Protein AF-A0A961SWU1-F1 (afdb_monomer_lite)

pLDDT: mean 87.69, std 16.28, range [35.38, 98.38]

Structure (mmCIF, N/CA/C/O backbone):
data_AF-A0A961SWU1-F1
#
_entry.id   AF-A0A961SWU1-F1
#
loop_
_atom_site.group_PDB
_atom_site.id
_atom_site.type_symbol
_atom_site.label_atom_id
_atom_site.label_alt_id
_atom_site.label_comp_id
_atom_site.label_asym_id
_atom_site.label_entity_id
_atom_site.label_seq_id
_atom_site.pdbx_PDB_ins_code
_atom_site.Cartn_x
_atom_site.Cartn_y
_atom_site.Cartn_z
_atom_site.occupancy
_atom_site.B_iso_or_equiv
_atom_site.auth_seq_id
_atom_site.auth_comp_id
_atom_site.auth_asym_id
_atom_site.auth_atom_id
_atom_site.pdbx_PDB_model_num
ATOM 1 N N . ILE A 1 1 ? 4.126 -3.067 0.270 1.00 91.12 1 ILE A N 1
ATOM 2 C CA . ILE A 1 1 ? 4.138 -3.732 -1.060 1.00 91.12 1 ILE A CA 1
ATOM 3 C C . ILE A 1 1 ? 3.753 -2.750 -2.158 1.00 91.12 1 ILE A C 1
ATOM 5 O O . ILE A 1 1 ? 4.607 -2.447 -2.971 1.00 91.12 1 ILE A O 1
ATOM 9 N N . VAL A 1 2 ? 2.541 -2.185 -2.141 1.00 96.06 2 VAL A N 1
ATOM 10 C CA . VAL A 1 2 ? 2.048 -1.255 -3.181 1.00 96.06 2 VAL A CA 1
ATOM 11 C C . VAL A 1 2 ? 2.961 -0.045 -3.378 1.00 96.06 2 VAL A C 1
ATOM 13 O O . VAL A 1 2 ? 3.404 0.193 -4.492 1.00 96.06 2 VAL A O 1
ATOM 16 N N . CYS A 1 3 ? 3.319 0.661 -2.297 1.00 95.31 3 CYS A N 1
ATOM 17 C CA . CYS A 1 3 ? 4.183 1.845 -2.383 1.00 95.31 3 CYS A CA 1
ATOM 18 C C . CYS A 1 3 ? 5.572 1.519 -2.949 1.00 95.31 3 CYS A C 1
ATOM 20 O O . CYS A 1 3 ? 6.079 2.235 -3.802 1.00 95.31 3 CYS A O 1
ATOM 22 N N . VAL A 1 4 ? 6.169 0.405 -2.511 1.00 97.62 4 VAL A N 1
ATOM 23 C CA . VAL A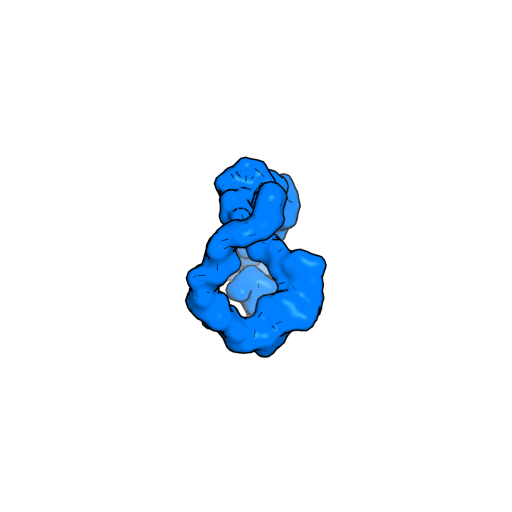 1 4 ? 7.483 -0.046 -2.999 1.00 97.62 4 VAL A CA 1
ATOM 24 C C . VAL A 1 4 ? 7.393 -0.511 -4.457 1.00 97.62 4 VAL A C 1
ATOM 26 O O . VAL A 1 4 ? 8.263 -0.189 -5.259 1.00 97.62 4 VAL A O 1
ATOM 29 N N . GLY A 1 5 ? 6.324 -1.224 -4.820 1.00 96.94 5 GLY A N 1
ATOM 30 C CA . GLY A 1 5 ? 6.085 -1.719 -6.175 1.00 96.94 5 GLY A CA 1
ATOM 31 C C . GLY A 1 5 ? 5.845 -0.594 -7.181 1.00 96.94 5 GLY A C 1
ATOM 32 O O . GLY A 1 5 ? 6.482 -0.581 -8.229 1.00 96.94 5 GLY A O 1
ATOM 33 N N . LEU A 1 6 ? 5.000 0.385 -6.847 1.00 97.06 6 LEU A N 1
ATOM 34 C CA . LEU A 1 6 ? 4.795 1.575 -7.679 1.00 97.06 6 LEU A CA 1
ATOM 35 C C . LEU A 1 6 ? 6.062 2.427 -7.774 1.00 97.06 6 LEU A C 1
ATOM 37 O O . LEU A 1 6 ? 6.393 2.884 -8.863 1.00 97.06 6 LEU A O 1
ATOM 41 N N . GLY A 1 7 ? 6.808 2.584 -6.676 1.00 97.62 7 GLY A N 1
ATOM 42 C CA . GLY A 1 7 ? 8.096 3.282 -6.696 1.00 97.62 7 GLY A CA 1
ATOM 43 C C . GLY A 1 7 ? 9.097 2.628 -7.652 1.00 97.62 7 GLY A C 1
ATOM 44 O O . GLY A 1 7 ? 9.716 3.307 -8.467 1.00 97.62 7 GLY A O 1
ATOM 45 N N . TYR A 1 8 ? 9.206 1.297 -7.617 1.00 97.56 8 TYR A N 1
ATOM 46 C CA . TYR A 1 8 ? 10.037 0.547 -8.558 1.00 97.56 8 TYR A CA 1
ATOM 47 C C . TYR A 1 8 ? 9.555 0.697 -10.006 1.00 97.56 8 TYR A C 1
ATOM 49 O O . TYR A 1 8 ? 10.362 0.994 -10.887 1.00 97.56 8 TYR A O 1
ATOM 57 N N . LEU A 1 9 ? 8.259 0.504 -10.269 1.00 97.31 9 LEU A N 1
ATOM 58 C CA . LEU A 1 9 ? 7.705 0.573 -11.624 1.00 97.31 9 LEU A CA 1
ATOM 59 C C . LEU A 1 9 ? 7.763 1.985 -12.217 1.00 97.31 9 LEU A C 1
ATOM 61 O O . LEU A 1 9 ? 7.938 2.114 -13.423 1.00 97.31 9 LEU A O 1
ATOM 65 N N . GLY A 1 10 ? 7.712 3.030 -11.389 1.00 95.81 10 GLY A N 1
ATOM 66 C CA . GLY A 1 10 ? 7.914 4.414 -11.823 1.00 95.81 10 GLY A CA 1
ATOM 67 C C . GLY A 1 10 ? 9.319 4.692 -12.368 1.00 95.81 10 GLY A C 1
ATOM 68 O O . GLY A 1 10 ? 9.499 5.635 -13.130 1.00 95.81 10 GLY A O 1
ATOM 69 N N . SER A 1 11 ? 10.309 3.858 -12.026 1.00 96.75 11 SER A N 1
ATOM 70 C CA . SER A 1 11 ? 11.670 3.937 -12.580 1.00 96.75 11 SER A CA 1
ATOM 71 C C . SER A 1 11 ? 11.858 3.158 -13.890 1.00 96.75 11 SER A C 1
ATOM 73 O O . SER A 1 11 ? 12.950 3.166 -14.460 1.00 96.75 11 SER A O 1
ATOM 75 N N . ARG A 1 12 ? 10.831 2.434 -14.357 1.00 97.06 12 ARG A N 1
ATOM 76 C CA . ARG A 1 12 ? 10.903 1.580 -15.550 1.00 97.06 12 ARG A CA 1
ATOM 77 C C . ARG A 1 12 ? 10.359 2.310 -16.782 1.00 97.06 12 ARG A C 1
ATOM 79 O O . ARG A 1 12 ? 9.458 3.135 -16.641 1.00 97.06 12 ARG A O 1
ATOM 86 N N . PRO A 1 13 ? 10.876 2.013 -17.991 1.00 95.8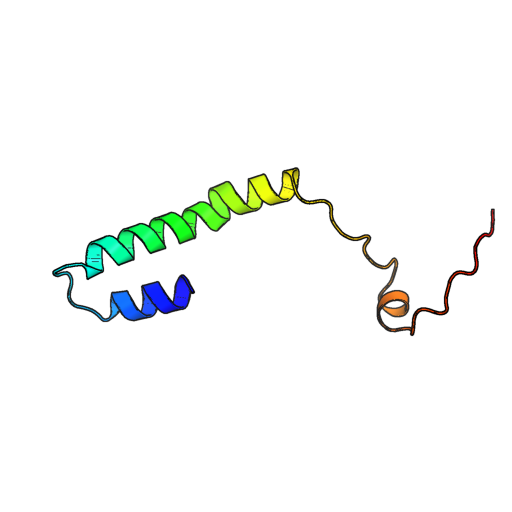1 13 PRO A N 1
ATOM 87 C CA . PRO A 1 13 ? 10.299 2.540 -19.224 1.00 95.81 13 PRO A CA 1
ATOM 88 C C . PRO A 1 13 ? 8.841 2.085 -19.374 1.00 95.81 13 PRO A C 1
ATOM 90 O O . PRO A 1 13 ? 8.472 0.995 -18.928 1.00 95.81 13 PRO A O 1
ATOM 93 N N . ALA A 1 14 ? 8.015 2.918 -20.010 1.00 94.69 14 ALA A N 1
ATOM 94 C CA . ALA A 1 14 ? 6.583 2.682 -20.203 1.00 94.69 14 ALA A CA 1
ATOM 95 C C . ALA A 1 14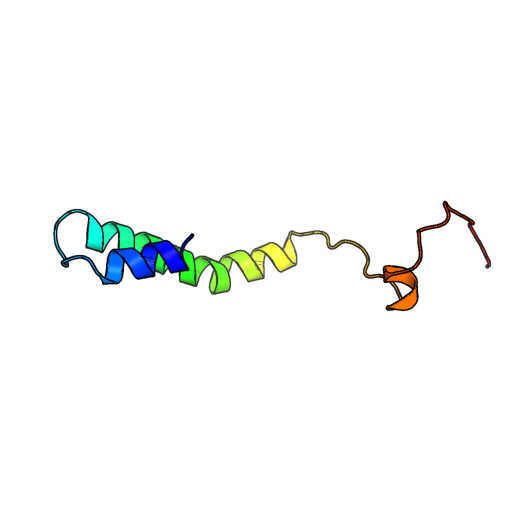 ? 6.301 1.657 -21.322 1.00 94.69 14 ALA A C 1
ATOM 97 O O . ALA A 1 14 ? 5.525 1.907 -22.240 1.00 94.69 14 ALA A O 1
ATOM 98 N N . GLU A 1 15 ? 6.947 0.498 -21.243 1.00 95.69 15 GLU A N 1
ATOM 99 C CA . GLU A 1 15 ? 6.940 -0.546 -22.264 1.00 95.69 15 GLU A CA 1
ATOM 100 C C . GLU A 1 15 ? 6.719 -1.928 -21.637 1.00 95.69 15 GLU A C 1
ATOM 102 O O . GLU A 1 15 ? 6.918 -2.146 -20.437 1.00 95.69 15 GLU A O 1
ATOM 107 N N . GLY A 1 16 ? 6.301 -2.889 -22.463 1.00 94.94 16 GLY A N 1
ATOM 108 C CA . GLY A 1 16 ? 6.076 -4.264 -22.030 1.00 94.94 16 GLY A CA 1
ATOM 109 C C . GLY A 1 16 ? 5.024 -4.369 -20.922 1.00 94.94 16 GLY A C 1
ATOM 110 O O . GLY A 1 16 ? 3.944 -3.789 -21.010 1.00 94.94 16 GLY A O 1
ATOM 111 N N . ILE A 1 17 ? 5.331 -5.135 -19.873 1.00 96.69 17 ILE A N 1
ATOM 112 C CA . ILE A 1 17 ? 4.381 -5.448 -18.794 1.00 96.69 17 ILE A CA 1
ATOM 113 C C . ILE A 1 17 ? 4.313 -4.368 -17.699 1.00 96.69 17 ILE A C 1
ATOM 115 O O . ILE A 1 17 ? 3.402 -4.386 -16.868 1.00 96.69 17 ILE A O 1
ATOM 119 N N . TYR A 1 18 ? 5.252 -3.415 -17.674 1.00 96.19 18 TYR A N 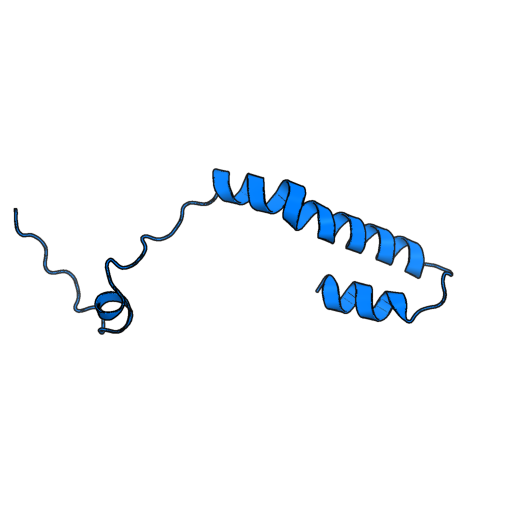1
ATOM 120 C CA . TYR A 1 18 ? 5.359 -2.443 -16.581 1.00 96.19 18 TYR A CA 1
ATOM 121 C C . TYR A 1 18 ? 4.132 -1.522 -16.452 1.00 96.19 18 TYR A C 1
ATOM 123 O O . TYR A 1 18 ? 3.635 -1.399 -15.332 1.00 96.19 18 TYR A O 1
ATOM 131 N N . PRO A 1 19 ? 3.565 -0.944 -17.534 1.00 97.19 19 PRO A N 1
ATOM 132 C CA . PRO A 1 19 ? 2.368 -0.104 -17.429 1.00 97.19 19 PRO A CA 1
ATOM 133 C C . PRO A 1 19 ? 1.152 -0.854 -16.878 1.00 97.19 19 PRO A C 1
ATOM 135 O O . PRO A 1 19 ? 0.403 -0.315 -16.064 1.00 97.19 19 PRO A O 1
ATOM 138 N N . PHE A 1 20 ? 0.980 -2.119 -17.272 1.00 97.88 20 PHE A N 1
ATOM 139 C CA . PHE A 1 20 ? -0.115 -2.954 -16.785 1.00 97.88 20 PHE A CA 1
ATOM 140 C C . PHE A 1 20 ? 0.010 -3.224 -15.280 1.00 97.88 20 PHE A C 1
ATOM 142 O O . PHE A 1 20 ? -0.951 -3.038 -14.534 1.00 97.88 20 PHE A O 1
ATOM 149 N N . LEU A 1 21 ? 1.206 -3.590 -14.807 1.00 97.50 21 LEU A N 1
ATOM 150 C CA . LEU A 1 21 ? 1.456 -3.787 -13.374 1.00 97.50 21 LEU A CA 1
ATOM 151 C C . LEU A 1 21 ? 1.265 -2.489 -12.578 1.00 97.50 21 LEU A C 1
ATOM 153 O O . LEU A 1 21 ? 0.679 -2.517 -11.493 1.00 97.50 21 LEU A O 1
ATOM 157 N N . SER A 1 22 ? 1.703 -1.351 -13.126 1.00 97.25 22 SER A N 1
ATOM 158 C CA . SER A 1 22 ? 1.504 -0.033 -12.514 1.00 97.25 22 SER A CA 1
ATOM 159 C C . SER A 1 22 ? 0.023 0.296 -12.369 1.00 97.25 22 SER A C 1
ATOM 161 O O . SER A 1 22 ? -0.394 0.787 -11.319 1.00 97.25 22 SER A O 1
ATOM 163 N N . LEU A 1 23 ? -0.789 -0.018 -13.381 1.00 97.94 23 LEU A N 1
ATOM 164 C CA . LEU A 1 23 ? -2.233 0.190 -13.338 1.00 97.94 23 LEU A CA 1
ATOM 165 C C . LEU A 1 23 ? -2.889 -0.664 -12.248 1.00 97.94 23 LEU A C 1
ATOM 167 O O . LEU A 1 23 ? -3.644 -0.134 -11.434 1.00 97.94 23 LEU A O 1
ATOM 171 N N . VAL A 1 24 ? -2.564 -1.958 -12.180 1.00 98.19 24 VAL A N 1
ATOM 172 C CA . VAL A 1 24 ? -3.115 -2.869 -11.162 1.00 98.19 24 VAL A CA 1
ATOM 173 C C . VAL A 1 24 ? -2.772 -2.388 -9.750 1.00 98.19 24 VAL A C 1
ATOM 175 O O . VAL A 1 24 ? -3.653 -2.311 -8.891 1.00 98.19 24 VAL A O 1
ATOM 178 N N . LEU A 1 25 ? -1.515 -2.009 -9.504 1.00 98.00 25 LEU A N 1
ATOM 179 C CA . LEU A 1 25 ? -1.100 -1.494 -8.197 1.00 98.00 25 LEU A CA 1
ATOM 180 C C . LEU A 1 25 ? -1.739 -0.140 -7.865 1.00 98.00 25 LEU A C 1
ATOM 182 O O . LEU A 1 25 ? -2.061 0.101 -6.703 1.00 98.00 25 LEU A O 1
ATOM 186 N N . THR A 1 26 ? -1.959 0.720 -8.861 1.00 97.88 26 THR A N 1
ATOM 187 C CA . THR A 1 26 ? -2.652 2.005 -8.676 1.00 97.88 26 THR A CA 1
ATOM 188 C C . THR A 1 26 ? -4.118 1.789 -8.313 1.00 97.88 26 THR A C 1
ATOM 190 O O . THR A 1 26 ? -4.607 2.386 -7.355 1.00 97.88 26 THR A O 1
ATOM 193 N N . ILE A 1 27 ? -4.812 0.886 -9.012 1.00 98.38 27 ILE A N 1
ATOM 194 C CA . ILE A 1 27 ? -6.191 0.516 -8.672 1.00 98.38 27 ILE A CA 1
ATOM 195 C C . ILE A 1 27 ? -6.244 -0.026 -7.246 1.00 98.38 27 ILE A C 1
ATOM 197 O O . ILE A 1 27 ? -7.075 0.413 -6.457 1.00 98.38 27 ILE A O 1
ATOM 201 N N . TYR A 1 28 ? -5.330 -0.928 -6.885 1.00 98.06 28 TYR A N 1
ATOM 202 C CA . TYR A 1 28 ? -5.290 -1.486 -5.537 1.00 98.06 28 TYR A CA 1
ATOM 203 C C . TYR A 1 28 ? -4.985 -0.423 -4.464 1.00 98.06 28 TYR A C 1
ATOM 205 O O . TYR A 1 28 ? -5.569 -0.469 -3.382 1.00 98.06 28 TYR A O 1
ATOM 213 N N . TYR A 1 29 ? -4.132 0.565 -4.760 1.00 98.12 29 TYR A N 1
ATOM 214 C CA . TYR A 1 29 ? -3.868 1.692 -3.859 1.00 98.12 29 TYR A CA 1
ATOM 215 C C . TYR A 1 29 ? -5.155 2.452 -3.518 1.00 98.12 29 TYR A C 1
ATOM 217 O O . TYR A 1 29 ? -5.473 2.627 -2.344 1.00 98.12 29 TYR A O 1
ATOM 225 N N . PHE A 1 30 ? -5.930 2.852 -4.530 1.00 98.12 30 PHE A N 1
ATOM 226 C CA . PHE A 1 30 ? -7.188 3.570 -4.306 1.00 98.12 30 PHE A CA 1
ATOM 227 C C . PHE A 1 30 ? -8.284 2.677 -3.727 1.00 98.12 30 PHE A C 1
ATOM 229 O O . PHE A 1 30 ? -9.009 3.113 -2.834 1.00 98.12 30 PHE A O 1
ATOM 236 N N . ALA A 1 31 ? -8.378 1.421 -4.170 1.00 98.12 31 ALA A N 1
ATOM 237 C CA . ALA A 1 31 ? -9.315 0.454 -3.612 1.00 98.12 31 ALA A CA 1
ATOM 238 C C . ALA A 1 31 ? -9.099 0.274 -2.105 1.00 98.12 31 ALA A C 1
ATOM 240 O O . ALA A 1 31 ? -10.076 0.139 -1.372 1.00 98.12 31 ALA A O 1
ATOM 241 N N . HIS A 1 32 ? -7.853 0.340 -1.620 1.00 96.75 32 HIS A N 1
ATOM 242 C CA . HIS A 1 32 ? -7.575 0.253 -0.191 1.00 96.75 32 HIS A CA 1
ATOM 243 C C . HIS A 1 32 ? -8.303 1.337 0.613 1.00 96.75 32 HIS A C 1
ATOM 245 O O . HIS A 1 32 ? -9.019 1.018 1.557 1.00 96.75 32 HIS A O 1
ATOM 251 N N . PHE A 1 33 ? -8.191 2.601 0.209 1.00 96.19 33 PHE A N 1
ATOM 252 C CA . PHE A 1 33 ? -8.800 3.711 0.945 1.00 96.19 33 PHE A CA 1
ATOM 253 C C . PHE A 1 33 ? -10.297 3.870 0.678 1.00 96.19 33 PHE A C 1
ATOM 255 O O . PHE A 1 33 ? -11.051 4.164 1.600 1.00 96.19 33 PHE A O 1
ATOM 262 N N . LEU A 1 34 ? -10.728 3.685 -0.570 1.00 97.56 34 LEU A N 1
ATOM 263 C CA . LEU A 1 34 ? -12.106 3.961 -0.981 1.00 97.56 34 LEU A CA 1
ATOM 264 C C . LEU A 1 34 ? -13.058 2.789 -0.730 1.00 97.56 34 LEU A C 1
ATOM 266 O O . LEU A 1 34 ? -14.258 3.008 -0.602 1.00 97.56 34 LEU A O 1
ATOM 270 N N . VAL A 1 35 ? -12.546 1.556 -0.685 1.00 97.12 35 VAL A N 1
ATOM 271 C CA . VAL A 1 35 ? -13.373 0.344 -0.586 1.00 97.12 35 VAL A CA 1
ATOM 272 C C . VAL A 1 35 ? -12.976 -0.501 0.619 1.00 97.12 35 VAL A C 1
ATOM 274 O O . VAL A 1 35 ? -13.821 -0.779 1.464 1.00 97.12 35 VAL A O 1
ATOM 277 N N . ILE A 1 36 ? -11.703 -0.889 0.740 1.00 96.88 36 ILE A N 1
ATOM 278 C CA . ILE A 1 36 ? -11.266 -1.838 1.774 1.00 96.88 36 ILE A CA 1
ATOM 279 C C . ILE A 1 36 ? -11.424 -1.233 3.170 1.00 96.88 36 ILE A C 1
ATOM 281 O O . ILE A 1 36 ? -12.016 -1.885 4.020 1.00 96.88 36 ILE A O 1
ATOM 285 N N . LEU A 1 37 ? -10.950 -0.007 3.420 1.00 96.06 37 LEU A N 1
ATOM 286 C CA . LEU A 1 37 ? -11.069 0.620 4.743 1.00 96.06 37 LEU A CA 1
ATOM 287 C C . LEU A 1 37 ? -12.533 0.831 5.187 1.00 96.06 37 LEU A C 1
ATOM 289 O O . LEU A 1 37 ? -12.844 0.443 6.314 1.00 96.06 37 LEU A O 1
ATOM 293 N N . PRO A 1 38 ? -13.453 1.362 4.352 1.00 95.19 38 PRO A N 1
ATOM 294 C CA . PRO A 1 38 ? -14.869 1.455 4.714 1.00 95.19 38 PRO A CA 1
ATOM 295 C C . PRO A 1 38 ? -15.508 0.098 5.020 1.00 95.19 38 PRO A C 1
ATOM 297 O O . PRO A 1 38 ? -16.204 -0.046 6.022 1.00 95.19 38 PRO A O 1
ATOM 300 N N . VAL A 1 39 ? -15.241 -0.912 4.186 1.00 97.00 39 VAL A N 1
ATOM 301 C CA . VAL A 1 39 ? -15.792 -2.261 4.375 1.00 97.00 39 VAL A CA 1
ATOM 302 C C . VAL A 1 39 ? -15.223 -2.911 5.635 1.00 97.00 39 VAL A C 1
ATOM 304 O O . VAL A 1 39 ? -15.970 -3.495 6.418 1.00 97.00 39 VAL A O 1
ATOM 307 N N . LEU A 1 40 ? -13.918 -2.785 5.871 1.00 95.25 40 LEU A N 1
ATOM 308 C CA . LEU A 1 40 ? -13.262 -3.345 7.048 1.00 95.25 40 LEU A CA 1
ATOM 309 C C . LEU A 1 40 ? -13.796 -2.711 8.337 1.00 95.25 40 LEU A C 1
ATOM 311 O O . LEU A 1 40 ? -14.061 -3.432 9.293 1.00 95.25 40 LEU A O 1
ATOM 315 N N . GLY A 1 41 ? -14.058 -1.401 8.338 1.00 91.12 41 GLY A N 1
ATOM 316 C CA . GLY A 1 41 ? -14.687 -0.713 9.469 1.00 91.12 41 GLY A CA 1
ATOM 317 C C . GLY A 1 41 ? -16.092 -1.222 9.815 1.00 91.12 41 GLY A C 1
ATOM 318 O O . GLY A 1 41 ? -16.510 -1.112 10.965 1.00 91.12 41 GLY A O 1
ATOM 319 N N . TRP A 1 42 ? -16.818 -1.800 8.853 1.00 92.50 42 TRP A N 1
ATOM 320 C CA . TRP A 1 42 ? -18.119 -2.433 9.100 1.00 92.50 42 TRP A CA 1
ATOM 321 C C . TRP A 1 42 ? -18.025 -3.905 9.499 1.00 92.50 42 TRP A C 1
ATOM 323 O O . TRP A 1 42 ? -18.877 -4.388 10.241 1.00 92.50 42 TRP A O 1
ATOM 333 N N . VAL A 1 43 ? -17.030 -4.630 8.989 1.00 94.31 43 VAL A N 1
ATOM 334 C CA . VAL A 1 43 ? -16.944 -6.091 9.139 1.00 94.31 43 VAL A CA 1
ATOM 335 C C . VAL A 1 43 ? -16.059 -6.508 10.318 1.00 94.31 43 VAL A C 1
ATOM 337 O O . VAL A 1 43 ? -16.296 -7.553 10.927 1.00 94.31 43 VAL A O 1
ATOM 340 N N . GLU A 1 44 ? -15.033 -5.730 10.658 1.00 92.31 44 GLU A N 1
ATOM 341 C CA . GLU A 1 44 ? -14.032 -6.135 11.642 1.00 92.31 44 GLU A CA 1
ATOM 342 C C . GLU A 1 44 ? -14.477 -5.850 13.083 1.00 92.31 44 GLU A C 1
ATOM 344 O O . GLU A 1 44 ? -14.799 -4.726 13.468 1.00 92.31 44 GLU A O 1
ATOM 349 N N . LYS A 1 45 ? -14.448 -6.890 13.926 1.00 88.50 45 LYS A N 1
ATOM 350 C CA . LYS A 1 45 ? -14.695 -6.757 15.363 1.00 88.50 45 LYS A CA 1
ATOM 351 C C . LYS A 1 45 ? -13.416 -6.289 16.055 1.00 88.50 45 LYS A C 1
ATOM 353 O O . LYS A 1 45 ? -12.449 -7.045 16.160 1.00 88.50 45 LYS A O 1
ATOM 358 N N . THR A 1 46 ? -13.417 -5.056 16.552 1.00 87.62 46 THR A N 1
ATOM 359 C CA . THR A 1 46 ? -12.259 -4.482 17.242 1.00 87.62 46 THR A CA 1
ATOM 360 C C . THR A 1 46 ? -12.011 -5.162 18.590 1.00 87.62 46 THR A C 1
ATOM 362 O O . THR A 1 46 ? -12.929 -5.607 19.285 1.00 87.62 46 THR A O 1
ATOM 365 N N . LYS A 1 47 ? -10.735 -5.258 18.975 1.00 86.94 47 LYS A N 1
ATOM 366 C CA . LYS A 1 47 ? -10.364 -5.637 20.343 1.00 86.94 47 LYS A CA 1
ATOM 367 C C . LYS A 1 47 ? -10.739 -4.488 21.286 1.00 86.94 47 LYS A C 1
ATOM 369 O O . LYS A 1 47 ? -10.598 -3.332 20.886 1.00 86.94 47 LYS A O 1
ATOM 374 N N . PRO A 1 48 ? -11.179 -4.776 22.523 1.00 85.88 48 PRO A N 1
ATOM 375 C CA . PRO A 1 48 ? -11.467 -3.724 23.487 1.00 85.88 48 PRO A CA 1
ATOM 376 C C . PRO A 1 48 ? -10.204 -2.894 23.728 1.00 85.88 48 PRO A C 1
ATOM 378 O O . PRO A 1 48 ? -9.134 -3.450 23.995 1.00 85.88 48 PRO A O 1
ATOM 381 N N . LEU A 1 49 ? -10.332 -1.571 23.610 1.00 87.25 49 LEU A N 1
ATOM 382 C CA . LEU A 1 49 ? -9.264 -0.661 24.002 1.00 87.25 49 LEU A CA 1
ATOM 383 C C . LEU A 1 49 ? -9.068 -0.741 25.527 1.00 87.25 49 LEU A C 1
ATOM 385 O O . LEU A 1 49 ? -10.055 -0.871 26.256 1.00 87.25 49 LEU A O 1
ATOM 389 N N . PRO A 1 50 ? -7.823 -0.657 26.026 1.00 88.44 50 PRO A N 1
ATOM 390 C CA . PRO A 1 50 ? -7.588 -0.480 27.453 1.00 88.44 50 PRO A CA 1
ATOM 391 C C . PRO A 1 50 ? -8.216 0.842 27.920 1.00 88.44 50 PRO A C 1
ATOM 393 O O . PRO A 1 50 ? -8.214 1.827 27.182 1.00 88.44 50 PRO A O 1
ATOM 396 N N . ALA A 1 51 ? -8.750 0.860 29.144 1.00 87.94 51 ALA A N 1
ATOM 397 C CA . ALA A 1 51 ? -9.417 2.039 29.702 1.00 87.94 51 ALA A CA 1
ATOM 398 C C . ALA A 1 51 ? -8.445 3.209 29.926 1.00 87.94 51 ALA A C 1
ATOM 400 O O . ALA A 1 51 ? -8.842 4.372 29.867 1.00 87.94 51 ALA A O 1
ATOM 401 N N . SER A 1 52 ? -7.164 2.911 30.146 1.00 90.12 52 SER A N 1
ATOM 402 C CA . SER A 1 52 ? -6.113 3.908 30.310 1.00 90.12 52 SER A CA 1
ATOM 403 C C . SER A 1 52 ? -4.759 3.420 29.787 1.00 90.12 52 SER A C 1
ATOM 405 O O . SER A 1 52 ? -4.542 2.231 29.546 1.00 90.12 52 SER A O 1
ATOM 407 N N . ILE A 1 53 ? -3.808 4.351 29.651 1.00 87.94 53 ILE A N 1
ATOM 408 C CA . ILE A 1 53 ? -2.406 4.033 29.332 1.00 87.94 53 ILE A CA 1
ATOM 409 C C . ILE A 1 53 ? -1.794 3.152 30.431 1.00 87.94 53 ILE A C 1
ATOM 411 O O . ILE A 1 53 ? -1.037 2.237 30.120 1.00 87.94 53 ILE A O 1
ATOM 415 N N . ALA A 1 54 ? -2.149 3.390 31.701 1.00 87.38 54 ALA A N 1
ATOM 416 C CA . ALA A 1 54 ? -1.676 2.591 32.828 1.00 87.38 54 ALA A CA 1
ATOM 417 C C . ALA A 1 54 ? -2.086 1.115 32.674 1.00 87.38 54 ALA A C 1
ATOM 419 O O . ALA A 1 54 ? -1.247 0.227 32.809 1.00 87.38 54 ALA A O 1
ATOM 420 N N . ASP A 1 55 ? -3.330 0.851 32.271 1.00 82.94 55 ASP A N 1
ATOM 421 C CA . ASP A 1 55 ? -3.820 -0.513 32.023 1.00 82.94 55 ASP A CA 1
ATOM 422 C C . ASP A 1 55 ? -3.129 -1.197 30.834 1.00 82.94 55 ASP A C 1
ATOM 424 O O . ASP A 1 55 ? -3.081 -2.424 30.765 1.00 82.94 55 ASP A O 1
ATOM 428 N N . ALA A 1 56 ? -2.594 -0.416 29.890 1.00 85.19 56 ALA A N 1
ATOM 429 C CA . ALA A 1 56 ? -1.888 -0.931 28.720 1.00 85.19 56 ALA A CA 1
ATOM 430 C C . ALA A 1 56 ? -0.444 -1.369 29.027 1.00 85.19 56 ALA A C 1
ATOM 432 O O . ALA A 1 56 ? 0.080 -2.244 28.338 1.00 85.19 56 ALA A O 1
ATOM 433 N N . ILE A 1 57 ? 0.202 -0.761 30.030 1.00 85.62 57 ILE A N 1
ATOM 434 C CA . ILE A 1 57 ? 1.614 -1.014 30.374 1.00 85.62 57 ILE A CA 1
ATOM 435 C C . ILE A 1 57 ? 1.796 -1.934 31.586 1.00 85.62 57 ILE A C 1
ATOM 437 O O . ILE A 1 57 ? 2.872 -2.508 31.759 1.00 85.62 57 ILE A O 1
ATOM 441 N N . LEU A 1 58 ? 0.778 -2.072 32.440 1.00 84.06 58 LEU A N 1
ATOM 442 C CA . LEU A 1 58 ? 0.852 -2.940 33.610 1.00 84.06 58 LEU A CA 1
ATOM 443 C C . LEU A 1 58 ? 0.738 -4.419 33.195 1.00 84.06 58 LEU A C 1
ATOM 445 O O . LEU A 1 58 ? -0.118 -4.772 32.379 1.00 84.06 58 LEU A O 1
ATOM 449 N N . PRO A 1 59 ? 1.563 -5.321 33.761 1.00 65.56 59 PRO A N 1
ATOM 450 C CA . PRO A 1 59 ? 1.429 -6.748 33.510 1.00 65.56 59 PRO A CA 1
ATOM 451 C C . PRO A 1 59 ? 0.050 -7.205 33.988 1.00 65.56 59 PRO A C 1
ATOM 453 O O . PRO A 1 59 ? -0.319 -7.020 35.148 1.00 65.56 59 PRO A O 1
ATOM 456 N N . LYS A 1 60 ? -0.725 -7.789 33.071 1.00 62.09 60 LYS A N 1
ATOM 457 C CA . LYS A 1 60 ? -2.102 -8.226 33.305 1.00 62.09 60 LYS A C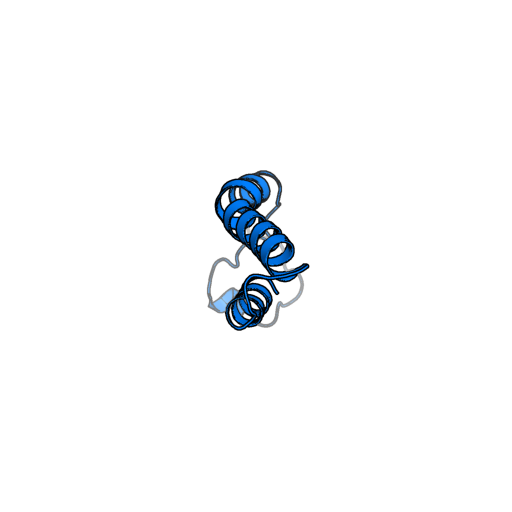A 1
ATOM 458 C C . LYS A 1 60 ? -2.129 -9.288 34.409 1.00 62.09 60 LYS A C 1
ATOM 460 O O . LYS A 1 60 ? -1.939 -10.472 34.137 1.00 62.09 60 LYS A O 1
ATOM 465 N N . LYS A 1 61 ? -2.348 -8.882 35.665 1.00 52.25 61 LYS A N 1
ATOM 466 C CA . LYS A 1 61 ? -2.628 -9.819 36.758 1.00 52.25 61 LYS A CA 1
ATOM 467 C C . LYS A 1 61 ? -3.943 -10.511 36.404 1.00 52.25 61 LYS A C 1
ATOM 469 O O . LYS A 1 61 ? -4.948 -9.845 36.162 1.00 52.25 61 LYS A O 1
ATOM 474 N N . ALA A 1 62 ? -3.890 -11.833 36.260 1.00 49.41 62 ALA A N 1
ATOM 475 C CA . ALA A 1 62 ? -5.028 -12.650 35.870 1.00 49.41 62 ALA A CA 1
ATOM 476 C C . ALA A 1 62 ? -6.264 -12.305 36.719 1.00 49.41 62 ALA A C 1
ATOM 478 O O . ALA A 1 62 ? -6.162 -12.202 37.938 1.00 49.41 62 ALA A O 1
ATOM 479 N N . ALA A 1 63 ? -7.381 -12.098 36.017 1.00 55.25 63 ALA A N 1
ATOM 480 C CA . ALA A 1 63 ? -8.762 -12.050 36.485 1.00 55.25 63 ALA A CA 1
ATOM 481 C C . ALA A 1 63 ? -8.968 -11.991 38.012 1.00 55.25 63 ALA A C 1
ATOM 483 O O . ALA A 1 63 ? -9.016 -13.019 38.682 1.00 55.25 63 ALA A O 1
ATOM 484 N N . ALA A 1 64 ? -9.216 -10.791 38.531 1.00 44.69 64 ALA A N 1
ATOM 485 C CA . ALA A 1 64 ? -10.064 -10.619 39.702 1.00 44.69 64 ALA A CA 1
ATOM 486 C C . ALA A 1 64 ? -11.342 -9.908 39.232 1.00 44.69 64 ALA A C 1
ATOM 488 O O . ALA A 1 64 ? -11.341 -8.705 38.992 1.00 44.69 64 ALA A O 1
ATOM 489 N N . ALA A 1 65 ? -12.400 -1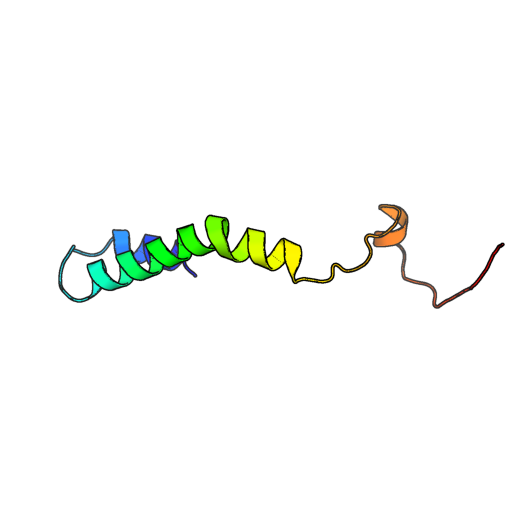0.682 39.001 1.00 46.25 65 ALA A N 1
ATOM 490 C CA . ALA A 1 65 ? -13.774 -10.177 38.979 1.00 46.25 65 ALA A CA 1
ATOM 491 C C . ALA A 1 65 ? -14.291 -10.070 40.430 1.00 46.25 65 ALA A C 1
ATOM 493 O O . ALA A 1 65 ? -13.714 -10.725 41.301 1.00 46.25 65 ALA A O 1
ATOM 494 N N . PRO A 1 66 ? -15.465 -9.470 40.688 1.00 52.31 66 PRO A N 1
ATOM 495 C CA . PRO A 1 66 ? -16.036 -8.200 40.226 1.00 52.31 66 PRO A CA 1
ATOM 496 C C . PRO A 1 66 ? -16.184 -7.208 41.414 1.00 52.31 66 PRO A C 1
ATOM 498 O O . PRO A 1 66 ? -16.001 -7.591 42.568 1.00 52.31 66 PRO A O 1
ATOM 501 N N . ALA A 1 67 ? -16.559 -5.953 41.158 1.00 42.81 67 ALA A N 1
ATOM 502 C CA . ALA A 1 67 ? -17.129 -5.071 42.181 1.00 42.81 67 ALA A CA 1
ATOM 503 C C . ALA A 1 67 ? -18.293 -4.281 41.558 1.00 42.81 67 ALA A C 1
ATOM 505 O O . ALA A 1 67 ? -18.039 -3.398 40.745 1.00 42.81 67 ALA A O 1
ATOM 506 N N . GLU A 1 68 ? -19.506 -4.708 41.941 1.00 35.38 68 GLU A N 1
ATOM 507 C CA . GLU A 1 68 ? -20.870 -4.175 41.697 1.00 35.38 68 GLU A CA 1
ATOM 508 C C . GLU A 1 68 ? -21.351 -3.911 40.260 1.00 35.38 68 GLU A C 1
ATOM 510 O O . GLU A 1 68 ? -20.801 -3.048 39.543 1.00 35.38 68 GLU A O 1
#

Sequence (68 aa):
IVCVGLGYLGSRPAEGIYPFLSLVLTIYYFAHFLVILPVLGWVEKTKPLPASIADAILPKKAAAAPAE

Radius of gyration: 21.99 Å; chains: 1; bounding box: 32×17×64 Å

Foldseek 3Di:
DLVVLLVVLVPDPPDDCSVVSNVVSVVVVVCCVPPVVVVCVVPPDDDDDDPDPCSVPDDPDPDDDDDD

Secondary structure (DSSP, 8-state):
-HHHHHHHHHTS-S-TTHHHHHHHHHHHHHHIIIIIHHHHHHH--PPPPPSSHHHHHS----------